Protein AF-A0A7M4AKZ4-F1 (afdb_monomer_lite)

Foldseek 3Di:
DPVVVVLVVQVVCVVVVHLAADEDDCPDHDPVCQCRYPVNVVVPDPCVVVVVVVVVVVVVVVVCVVVVPD

pLDDT: mean 82.8, std 10.22, range [56.38, 95.69]

Secondary structure (DSSP, 8-state):
-HHHHHHHHHHHHHHTT----B-S--SS--HHHHTTBHHHHHHT-TTHHHHHHHHHHHHHHHHHHHHH--

Sequence (70 aa):
ESNVAVDNLLEGLLDLGVKALRIGRPVKVRENLRSATLDAVLEHHPMQEELAFLRDEQRELRKALPSLKG

Radius of gyration: 18.72 Å; chains: 1; bounding box: 43×16×54 Å

Structure (mmCIF, N/CA/C/O backbone):
data_AF-A0A7M4AKZ4-F1
#
_entry.id   AF-A0A7M4AKZ4-F1
#
loop_
_atom_site.group_PDB
_atom_site.id
_atom_site.type_symbol
_atom_site.label_atom_id
_atom_site.label_alt_id
_atom_site.label_comp_id
_atom_site.label_asym_id
_atom_site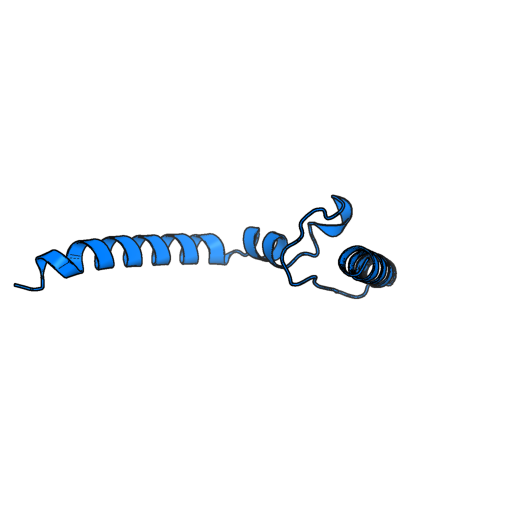.label_entity_id
_atom_site.label_seq_id
_atom_site.pdbx_PDB_ins_code
_atom_site.Cartn_x
_atom_site.Cartn_y
_atom_site.Cartn_z
_atom_site.occupancy
_atom_site.B_iso_or_equiv
_atom_site.auth_seq_id
_atom_site.auth_comp_id
_atom_site.auth_asym_id
_atom_site.auth_atom_id
_atom_site.pdbx_PDB_model_num
ATOM 1 N N . GLU A 1 1 ? 21.615 -1.643 2.409 1.00 58.06 1 GLU A N 1
ATOM 2 C CA . GLU A 1 1 ? 21.784 -2.897 1.648 1.00 58.06 1 GLU A CA 1
ATOM 3 C C . GLU A 1 1 ? 20.465 -3.604 1.298 1.00 58.06 1 GLU A C 1
ATOM 5 O O . GLU A 1 1 ? 19.946 -3.341 0.223 1.00 58.06 1 GLU A O 1
ATOM 10 N N . SER A 1 2 ? 19.860 -4.436 2.162 1.00 69.31 2 SER A N 1
ATOM 11 C CA . SER A 1 2 ? 18.811 -5.393 1.727 1.00 69.31 2 SER A CA 1
ATOM 12 C C . SER A 1 2 ? 17.527 -4.780 1.132 1.00 69.31 2 SER A C 1
ATOM 14 O O . SER A 1 2 ? 17.046 -5.277 0.119 1.00 69.31 2 SER A O 1
ATOM 16 N N . ASN A 1 3 ? 16.993 -3.678 1.675 1.00 75.69 3 ASN A N 1
ATOM 17 C CA . ASN A 1 3 ? 15.751 -3.084 1.146 1.00 75.69 3 ASN A CA 1
ATOM 18 C C . ASN A 1 3 ? 15.911 -2.490 -0.260 1.00 75.69 3 ASN A C 1
ATOM 20 O O . ASN A 1 3 ? 15.009 -2.632 -1.075 1.00 75.69 3 ASN A O 1
ATOM 24 N N . VAL A 1 4 ? 17.075 -1.899 -0.553 1.00 79.94 4 VAL A N 1
ATOM 25 C CA . VAL A 1 4 ? 17.368 -1.290 -1.862 1.00 79.94 4 VAL A CA 1
ATOM 26 C C . VAL A 1 4 ? 17.403 -2.356 -2.955 1.00 79.94 4 VAL A C 1
ATOM 28 O O . VAL A 1 4 ? 16.881 -2.145 -4.043 1.00 79.94 4 VAL A O 1
ATOM 31 N N . ALA A 1 5 ? 17.968 -3.529 -2.655 1.00 82.44 5 ALA A N 1
ATOM 32 C CA . ALA A 1 5 ? 18.006 -4.637 -3.604 1.00 82.44 5 ALA A CA 1
ATOM 33 C C . ALA A 1 5 ? 16.597 -5.129 -3.964 1.00 82.44 5 ALA A C 1
ATOM 35 O O . ALA A 1 5 ? 16.328 -5.412 -5.128 1.00 82.44 5 ALA A O 1
ATOM 36 N N . VAL A 1 6 ? 15.685 -5.195 -2.988 1.00 82.94 6 VAL A N 1
ATOM 37 C CA . VAL A 1 6 ? 14.307 -5.616 -3.264 1.00 82.94 6 VAL A CA 1
ATOM 38 C C . VAL A 1 6 ? 13.543 -4.564 -4.064 1.00 82.94 6 VAL A C 1
ATOM 40 O O . VAL A 1 6 ? 12.750 -4.929 -4.925 1.00 82.94 6 VAL A O 1
ATOM 43 N N . ASP A 1 7 ? 13.795 -3.279 -3.826 1.00 83.00 7 ASP A N 1
ATOM 44 C CA . ASP A 1 7 ? 13.146 -2.207 -4.584 1.00 83.00 7 ASP A CA 1
ATOM 45 C C . ASP A 1 7 ? 13.625 -2.190 -6.048 1.00 83.00 7 ASP A C 1
ATOM 47 O O . ASP A 1 7 ? 12.811 -2.021 -6.950 1.00 83.00 7 ASP A O 1
ATOM 51 N N . ASN A 1 8 ? 14.905 -2.487 -6.307 1.00 86.50 8 ASN A N 1
ATOM 52 C CA . ASN A 1 8 ? 15.422 -2.649 -7.673 1.00 86.50 8 ASN A CA 1
ATOM 53 C C . ASN A 1 8 ? 14.803 -3.862 -8.391 1.00 86.50 8 ASN A C 1
ATOM 55 O O . ASN A 1 8 ? 14.516 -3.805 -9.584 1.00 86.50 8 ASN A O 1
ATOM 59 N N . LEU A 1 9 ? 14.588 -4.971 -7.672 1.00 87.56 9 LEU A N 1
ATOM 60 C CA . LEU A 1 9 ? 13.886 -6.134 -8.224 1.00 87.56 9 LEU A CA 1
ATOM 61 C C . LEU A 1 9 ? 12.418 -5.809 -8.518 1.00 87.56 9 LEU A C 1
ATOM 63 O O . LEU A 1 9 ? 11.898 -6.233 -9.545 1.00 87.56 9 LEU A O 1
ATOM 67 N N . LEU A 1 10 ? 11.756 -5.055 -7.638 1.00 87.88 10 LEU A N 1
ATOM 68 C CA . LEU A 1 10 ? 10.385 -4.599 -7.849 1.00 87.88 10 LEU A CA 1
ATOM 69 C C . LEU A 1 10 ? 10.280 -3.721 -9.100 1.00 87.88 10 LEU A C 1
ATOM 71 O O . LEU A 1 10 ? 9.406 -3.968 -9.923 1.00 87.88 10 LEU A O 1
ATOM 75 N N . GLU A 1 11 ? 11.178 -2.747 -9.259 1.00 88.00 11 GLU A N 1
ATOM 76 C CA . GLU A 1 11 ? 11.237 -1.868 -10.434 1.00 88.00 11 GLU A CA 1
ATOM 77 C C . GLU A 1 11 ? 11.385 -2.683 -11.726 1.00 88.00 11 GLU A C 1
ATOM 79 O O . GLU A 1 11 ? 10.535 -2.589 -12.608 1.00 88.00 11 GLU A O 1
ATOM 84 N N . GLY A 1 12 ? 12.361 -3.596 -11.784 1.00 89.88 12 GLY A N 1
ATOM 85 C CA . GLY A 1 12 ? 12.553 -4.452 -12.957 1.00 89.88 12 GLY A CA 1
ATOM 86 C C . GLY A 1 12 ? 11.362 -5.371 -13.262 1.00 89.88 12 GLY A C 1
ATOM 87 O O . GLY A 1 12 ? 11.055 -5.616 -14.426 1.00 89.88 12 GLY A O 1
ATOM 88 N N . LEU A 1 13 ? 10.656 -5.875 -12.243 1.00 90.06 13 LEU A N 1
ATOM 89 C CA . LEU A 1 13 ? 9.445 -6.679 -12.448 1.00 90.06 13 LEU A CA 1
ATOM 90 C C . LEU A 1 13 ? 8.295 -5.845 -13.024 1.00 90.06 13 LEU A C 1
ATOM 92 O O . LEU A 1 13 ? 7.595 -6.315 -13.922 1.00 90.06 13 LEU A O 1
ATOM 96 N N . LEU A 1 14 ? 8.114 -4.618 -12.536 1.00 88.38 14 LEU A N 1
ATOM 97 C CA . LEU A 1 14 ? 7.093 -3.705 -13.048 1.00 88.38 14 LEU A CA 1
ATOM 98 C C . LEU A 1 14 ? 7.393 -3.281 -14.491 1.00 88.38 14 LEU A C 1
ATOM 100 O O . LEU A 1 14 ? 6.477 -3.279 -15.312 1.00 88.38 14 LEU A O 1
ATOM 104 N N . ASP A 1 15 ? 8.661 -3.017 -14.822 1.00 89.62 15 ASP A N 1
ATOM 105 C CA . ASP A 1 15 ? 9.103 -2.686 -16.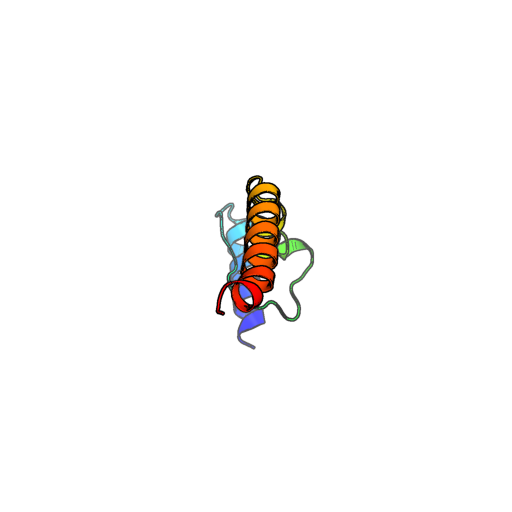186 1.00 89.62 15 ASP A CA 1
ATOM 106 C C . ASP A 1 15 ? 8.838 -3.827 -17.181 1.00 89.62 15 ASP A C 1
ATOM 108 O O . ASP A 1 15 ? 8.509 -3.596 -18.344 1.00 89.62 15 ASP A O 1
ATOM 112 N N . LEU A 1 16 ? 8.920 -5.077 -16.717 1.00 91.81 16 LEU A N 1
ATOM 113 C CA . LEU A 1 1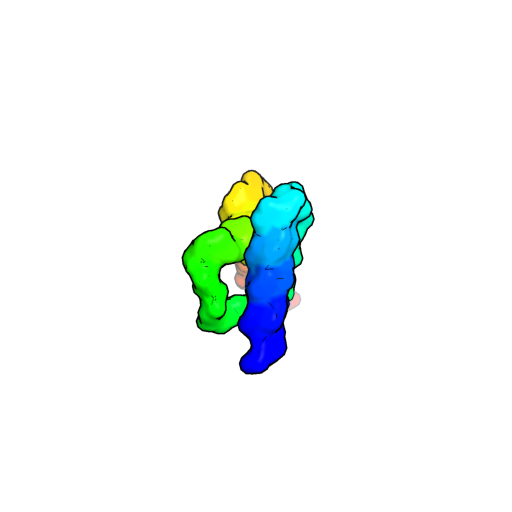6 ? 8.570 -6.269 -17.494 1.00 91.81 16 LEU A CA 1
ATOM 114 C C . LEU A 1 16 ? 7.051 -6.516 -17.584 1.00 91.81 16 LEU A C 1
ATOM 116 O O . LEU A 1 16 ? 6.625 -7.520 -18.155 1.00 91.81 16 LEU A O 1
ATOM 120 N N . GLY A 1 17 ? 6.222 -5.639 -17.010 1.00 88.50 17 GLY A N 1
ATOM 121 C CA . GLY A 1 17 ? 4.765 -5.785 -16.966 1.00 88.50 17 GLY A CA 1
ATOM 122 C C . GLY A 1 17 ? 4.277 -6.863 -15.994 1.00 88.50 17 GLY A C 1
ATOM 123 O O . GLY A 1 17 ? 3.103 -7.241 -16.026 1.00 88.50 17 GLY A O 1
ATOM 124 N N . VAL A 1 18 ? 5.148 -7.376 -15.119 1.00 91.62 18 VAL A N 1
ATOM 125 C CA . VAL A 1 18 ? 4.769 -8.345 -14.089 1.00 91.62 18 VAL A CA 1
ATOM 126 C C . VAL A 1 18 ? 4.073 -7.606 -12.951 1.00 91.62 18 VAL A C 1
ATOM 128 O O . VAL A 1 18 ? 4.599 -6.653 -12.379 1.00 91.62 18 VAL A O 1
ATOM 131 N N . LYS A 1 19 ? 2.885 -8.083 -12.566 1.00 87.75 19 LYS A N 1
ATOM 132 C CA . LYS A 1 19 ? 2.140 -7.545 -11.422 1.00 87.75 19 LYS A CA 1
ATOM 133 C C . LYS A 1 19 ? 2.801 -7.961 -10.102 1.00 87.75 19 LYS A C 1
ATOM 135 O O . LYS A 1 19 ? 2.401 -8.944 -9.481 1.00 87.75 19 LYS A O 1
ATOM 140 N N . ALA A 1 20 ? 3.819 -7.216 -9.687 1.00 88.56 20 ALA A N 1
ATOM 141 C CA . ALA A 1 20 ? 4.537 -7.417 -8.433 1.00 88.56 20 ALA A CA 1
ATOM 142 C C . ALA A 1 20 ? 3.976 -6.533 -7.301 1.00 88.56 20 ALA A C 1
ATOM 144 O O . ALA A 1 20 ? 3.510 -5.421 -7.540 1.00 88.56 20 ALA A O 1
ATOM 145 N N . LEU A 1 21 ? 4.025 -7.036 -6.060 1.00 86.94 21 LEU A N 1
ATOM 146 C CA . LEU A 1 21 ? 3.566 -6.337 -4.854 1.00 86.94 21 LEU A CA 1
ATOM 147 C C . LEU A 1 21 ? 4.636 -6.415 -3.760 1.00 86.94 21 LEU A C 1
ATOM 149 O O . LEU A 1 21 ? 5.094 -7.501 -3.399 1.00 86.94 21 LEU A O 1
ATOM 153 N N . ARG A 1 22 ? 5.017 -5.266 -3.198 1.00 84.81 22 ARG A N 1
ATOM 154 C CA . ARG A 1 22 ? 5.997 -5.166 -2.112 1.00 84.81 22 ARG A CA 1
ATOM 155 C C . ARG A 1 22 ? 5.321 -5.259 -0.746 1.00 84.81 22 ARG A C 1
ATOM 157 O O . ARG A 1 22 ? 4.449 -4.456 -0.420 1.00 84.81 22 ARG A O 1
ATOM 164 N N . ILE A 1 23 ? 5.784 -6.200 0.077 1.00 82.69 23 ILE A N 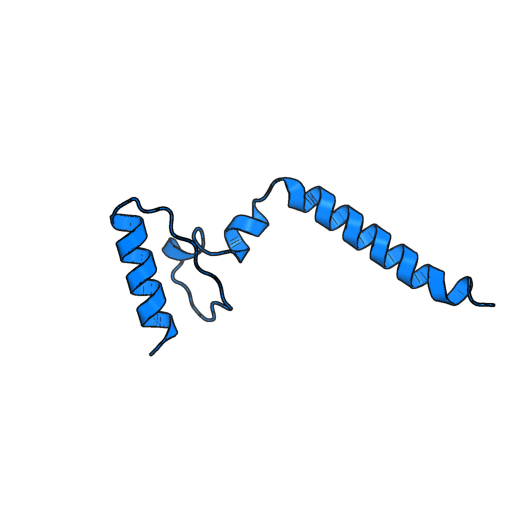1
ATOM 165 C CA . ILE A 1 23 ? 5.345 -6.397 1.467 1.00 82.69 23 ILE A CA 1
ATOM 166 C C . ILE A 1 23 ? 6.502 -6.040 2.419 1.00 82.69 23 ILE A C 1
ATOM 168 O O . ILE A 1 23 ? 7.637 -6.467 2.193 1.00 82.69 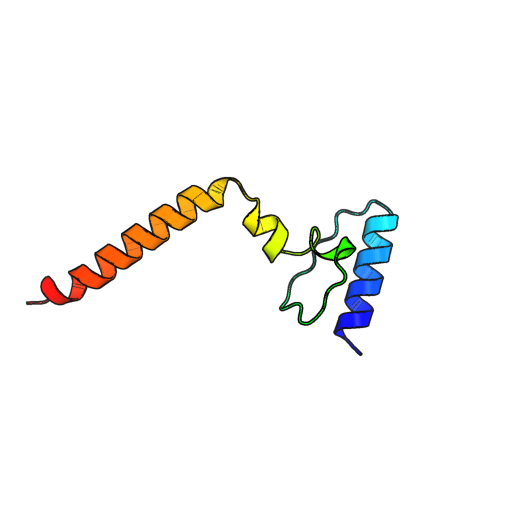23 ILE A O 1
ATOM 172 N N . GLY A 1 24 ? 6.221 -5.272 3.480 1.00 75.12 24 GLY A N 1
ATOM 173 C CA . GLY A 1 24 ? 7.182 -4.885 4.527 1.00 75.12 24 GLY A CA 1
ATOM 174 C C . GLY A 1 24 ? 7.191 -3.379 4.819 1.00 75.12 24 GLY A C 1
ATOM 175 O O . GLY A 1 24 ? 6.655 -2.608 4.035 1.00 75.12 24 GLY A O 1
ATOM 176 N N . ARG A 1 25 ? 7.802 -2.954 5.942 1.00 65.44 25 ARG A N 1
ATOM 177 C CA . ARG A 1 25 ? 7.881 -1.533 6.342 1.00 65.44 25 ARG A CA 1
ATOM 178 C C . ARG A 1 25 ? 8.841 -0.758 5.436 1.00 65.44 25 ARG A C 1
ATOM 180 O O . ARG A 1 25 ? 10.059 -0.925 5.572 1.00 65.44 25 ARG A O 1
ATOM 187 N N . PRO A 1 26 ? 8.342 0.124 4.564 1.00 62.44 26 PRO A N 1
ATOM 188 C CA . PRO A 1 26 ? 9.199 0.853 3.660 1.00 62.44 26 PRO A CA 1
ATOM 189 C C . PRO A 1 26 ? 9.707 2.120 4.358 1.00 62.44 26 PRO A C 1
ATOM 191 O O . PRO A 1 26 ? 8.955 3.061 4.582 1.00 62.44 26 PRO A O 1
ATOM 194 N N . VAL A 1 27 ? 10.985 2.155 4.745 1.00 61.03 27 VAL A N 1
ATOM 195 C CA . VAL A 1 27 ? 11.544 3.330 5.448 1.00 61.03 27 VAL A CA 1
ATOM 196 C C . VAL A 1 27 ? 11.833 4.482 4.470 1.00 61.03 27 VAL A C 1
ATOM 198 O O . VAL A 1 27 ? 11.771 5.642 4.866 1.00 61.03 27 VAL A O 1
ATOM 201 N N . LYS A 1 28 ? 12.113 4.173 3.191 1.00 60.81 28 LYS A N 1
ATOM 202 C CA . LYS A 1 28 ? 12.312 5.122 2.077 1.00 60.81 28 LYS A CA 1
ATOM 203 C C . LYS A 1 28 ? 12.072 4.415 0.734 1.00 60.81 28 LYS A C 1
ATOM 205 O O . LYS A 1 28 ? 13.029 3.931 0.139 1.00 60.81 28 LYS A O 1
ATOM 210 N N . VAL A 1 29 ? 10.826 4.322 0.267 1.00 63.03 29 VAL A N 1
ATOM 211 C CA . VAL A 1 29 ? 10.567 3.915 -1.133 1.00 63.03 29 VAL A CA 1
ATOM 212 C C . VAL A 1 29 ? 10.586 5.151 -2.007 1.00 63.03 29 VAL A C 1
ATOM 214 O O . VAL A 1 29 ? 10.176 6.228 -1.574 1.00 63.03 29 VAL A O 1
ATOM 217 N N . ARG A 1 30 ? 11.038 4.988 -3.244 1.00 67.81 30 ARG A N 1
ATOM 218 C CA . ARG A 1 30 ? 10.869 5.998 -4.284 1.00 67.81 30 ARG A CA 1
ATOM 219 C C . ARG A 1 30 ? 9.375 6.153 -4.606 1.00 67.81 30 ARG A C 1
ATOM 221 O O . ARG A 1 30 ? 8.637 5.169 -4.579 1.00 67.81 30 ARG A O 1
ATOM 228 N N . GLU A 1 31 ? 8.944 7.379 -4.903 1.00 68.75 31 GLU A N 1
ATOM 229 C CA . GLU A 1 31 ? 7.543 7.733 -5.216 1.00 68.75 31 GLU A CA 1
ATOM 230 C C . GLU A 1 31 ? 6.923 6.803 -6.274 1.00 68.75 31 GLU A C 1
ATOM 232 O O . GLU A 1 31 ? 5.799 6.333 -6.107 1.00 68.75 31 GLU A O 1
ATOM 237 N N . ASN A 1 32 ? 7.691 6.455 -7.312 1.00 71.31 32 ASN A N 1
ATOM 238 C CA . ASN A 1 32 ? 7.259 5.591 -8.416 1.00 71.31 32 ASN A CA 1
ATOM 239 C C . ASN A 1 32 ? 6.918 4.149 -7.997 1.00 71.31 32 ASN A C 1
ATOM 241 O O . ASN A 1 32 ? 6.119 3.500 -8.664 1.00 71.31 32 ASN A O 1
ATOM 245 N N . LEU A 1 33 ? 7.481 3.654 -6.893 1.00 73.69 33 LEU A N 1
ATOM 246 C CA . LEU A 1 33 ? 7.254 2.295 -6.389 1.00 73.69 33 LEU A CA 1
ATOM 247 C C . LEU A 1 33 ? 6.220 2.247 -5.255 1.00 73.69 33 LEU A C 1
ATOM 249 O O . LEU A 1 33 ? 5.810 1.162 -4.841 1.00 73.69 33 LEU A O 1
ATOM 253 N N . ARG A 1 34 ? 5.773 3.407 -4.749 1.00 76.31 34 ARG A N 1
ATOM 254 C CA . ARG A 1 34 ? 4.819 3.501 -3.633 1.00 76.31 34 ARG A CA 1
ATOM 255 C C . ARG A 1 34 ? 3.490 2.831 -3.969 1.00 76.31 34 ARG A C 1
ATOM 257 O O . ARG A 1 34 ? 2.964 2.100 -3.137 1.00 76.31 34 ARG A O 1
ATOM 264 N N . SER A 1 35 ? 2.986 3.021 -5.185 1.00 80.44 35 SER A N 1
ATOM 265 C CA . SER A 1 35 ? 1.736 2.417 -5.670 1.00 80.44 35 SER A CA 1
ATOM 266 C C . SER A 1 35 ? 1.773 0.884 -5.729 1.00 80.44 35 SER A C 1
ATOM 268 O O . SER A 1 35 ? 0.725 0.250 -5.660 1.00 80.44 35 SER A O 1
ATOM 270 N N . ALA A 1 36 ? 2.965 0.283 -5.800 1.00 80.69 36 ALA A N 1
ATOM 271 C CA . ALA A 1 36 ? 3.169 -1.166 -5.800 1.00 80.69 36 ALA A CA 1
ATOM 272 C C . ALA A 1 36 ? 3.439 -1.741 -4.395 1.00 80.69 36 ALA A C 1
ATOM 274 O O . ALA A 1 36 ? 3.883 -2.883 -4.259 1.00 80.69 36 ALA A O 1
ATOM 275 N N . THR A 1 37 ? 3.192 -0.968 -3.334 1.00 84.25 37 THR A N 1
ATOM 276 C CA . THR A 1 37 ? 3.284 -1.443 -1.946 1.00 84.25 37 THR A CA 1
ATOM 277 C C . THR A 1 37 ? 1.932 -1.919 -1.428 1.00 84.25 37 THR A C 1
ATOM 279 O O . THR A 1 37 ? 0.887 -1.393 -1.811 1.00 84.25 37 THR A O 1
ATOM 282 N N . LEU A 1 38 ? 1.948 -2.907 -0.526 1.00 84.75 38 LEU A N 1
ATOM 283 C CA . LEU A 1 38 ? 0.732 -3.417 0.110 1.00 84.75 38 LEU A CA 1
ATOM 284 C C . LEU A 1 38 ? -0.068 -2.300 0.790 1.00 84.75 38 LEU A C 1
ATOM 286 O O . LEU A 1 38 ? -1.280 -2.250 0.621 1.00 84.75 38 LEU A O 1
ATOM 290 N N . ASP A 1 39 ? 0.603 -1.395 1.505 1.00 83.06 39 ASP A N 1
ATOM 291 C CA . ASP A 1 39 ? -0.060 -0.300 2.218 1.00 83.06 39 ASP A CA 1
ATOM 292 C C . ASP A 1 39 ? -0.814 0.621 1.248 1.00 83.06 39 ASP A C 1
ATOM 294 O O . ASP A 1 39 ? -1.997 0.881 1.450 1.00 83.06 39 ASP A O 1
ATOM 298 N N . ALA A 1 40 ? -0.184 1.031 0.142 1.00 83.12 40 ALA A N 1
ATOM 299 C CA . ALA A 1 40 ? -0.831 1.889 -0.851 1.00 83.12 40 ALA A CA 1
ATOM 300 C C . ALA A 1 40 ? -1.992 1.188 -1.573 1.00 83.12 40 ALA A C 1
ATOM 302 O O . ALA A 1 40 ? -3.027 1.802 -1.827 1.00 83.12 40 ALA A O 1
ATOM 303 N N . VAL A 1 41 ? -1.851 -0.101 -1.899 1.00 85.75 41 VAL A N 1
ATOM 304 C CA . VAL A 1 41 ? -2.941 -0.876 -2.516 1.00 85.75 41 VAL A CA 1
ATOM 305 C C . VAL A 1 41 ? -4.110 -1.028 -1.545 1.00 85.75 41 VAL A C 1
ATOM 307 O O .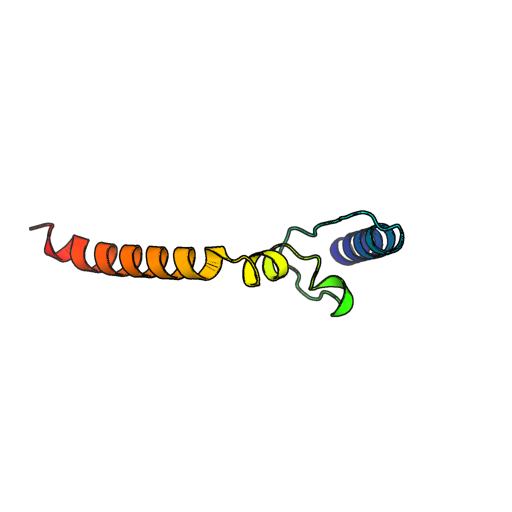 VAL A 1 41 ? -5.267 -0.926 -1.951 1.00 85.75 41 VAL A O 1
ATOM 310 N N . LEU A 1 42 ? -3.817 -1.245 -0.263 1.00 85.69 42 LEU A N 1
ATOM 311 C CA . LEU A 1 42 ? -4.837 -1.327 0.771 1.00 85.69 42 LEU A CA 1
ATOM 312 C C . LEU A 1 42 ? -5.536 0.013 0.976 1.00 85.69 42 LEU A C 1
ATOM 314 O O . LEU A 1 42 ? -6.756 -0.002 1.073 1.00 85.69 42 LEU A O 1
ATOM 318 N N . GLU A 1 43 ? -4.825 1.142 0.999 1.00 84.12 43 GLU A N 1
ATOM 319 C CA . GLU A 1 43 ? -5.413 2.486 1.150 1.00 84.12 43 GLU A CA 1
ATOM 320 C C . GLU A 1 43 ? -6.506 2.780 0.111 1.00 84.12 43 GLU A C 1
ATOM 322 O O . GLU A 1 43 ? -7.508 3.408 0.437 1.00 84.12 43 GLU A O 1
ATOM 327 N N . HIS A 1 44 ? -6.353 2.282 -1.117 1.00 84.88 44 HIS A N 1
ATOM 328 C CA . HIS A 1 44 ? -7.320 2.486 -2.201 1.00 84.88 44 HIS A CA 1
ATOM 329 C C . HIS A 1 44 ? -8.358 1.357 -2.318 1.00 84.88 44 HIS A C 1
ATOM 331 O O . HIS A 1 44 ? -9.174 1.358 -3.242 1.00 84.88 44 HIS A O 1
ATOM 337 N N . HIS A 1 45 ? -8.327 0.362 -1.428 1.00 88.81 45 HIS A N 1
ATOM 338 C CA . HIS A 1 45 ? -9.236 -0.773 -1.504 1.00 88.81 45 HIS A CA 1
ATOM 339 C C . HIS A 1 45 ? -10.668 -0.344 -1.128 1.00 88.81 45 HIS A C 1
ATOM 341 O O . HIS A 1 45 ? -10.858 0.261 -0.073 1.00 88.81 45 HIS A O 1
ATOM 347 N N . PRO A 1 46 ? -11.704 -0.702 -1.911 1.00 89.38 46 PRO A N 1
ATOM 348 C CA . PRO A 1 46 ? -13.077 -0.234 -1.679 1.00 89.38 46 PRO A CA 1
ATOM 349 C C . PRO A 1 46 ? -13.637 -0.633 -0.305 1.00 89.38 46 PRO A C 1
ATOM 351 O O . PRO A 1 46 ? -14.431 0.091 0.278 1.00 89.38 46 PRO A O 1
ATOM 354 N N . MET A 1 47 ? -13.177 -1.753 0.260 1.00 91.50 47 MET A N 1
ATOM 355 C CA . MET A 1 47 ? -13.587 -2.193 1.603 1.00 91.50 47 MET A CA 1
ATOM 356 C C . MET A 1 47 ? -12.924 -1.415 2.756 1.00 91.50 47 MET A C 1
ATOM 358 O O . MET A 1 47 ? -13.163 -1.750 3.912 1.00 91.50 47 MET A O 1
ATOM 362 N N . GLN A 1 48 ? -12.074 -0.411 2.496 1.00 89.88 48 GLN A N 1
ATOM 363 C CA . GLN A 1 48 ? -11.489 0.400 3.575 1.00 89.88 48 GLN A CA 1
ATOM 364 C C . GLN A 1 48 ? -12.548 1.159 4.373 1.00 89.88 48 GLN A C 1
ATOM 366 O O . GLN A 1 48 ? -12.403 1.296 5.585 1.00 89.88 48 GLN A O 1
ATOM 371 N N . GLU A 1 49 ? -13.617 1.615 3.719 1.00 89.19 49 GLU A N 1
ATOM 372 C CA . GLU A 1 49 ? -14.713 2.325 4.382 1.00 89.19 49 GLU A CA 1
ATOM 373 C C . GLU A 1 49 ? -15.463 1.407 5.358 1.00 89.19 49 GLU A C 1
ATOM 375 O O . GLU A 1 49 ? -15.613 1.731 6.535 1.00 89.19 49 GLU A O 1
ATOM 380 N N . GLU A 1 50 ? -15.833 0.208 4.905 1.00 92.44 50 GLU A N 1
ATOM 381 C CA . GLU A 1 50 ? -16.458 -0.817 5.747 1.00 92.44 50 GLU A CA 1
ATOM 382 C C . GLU A 1 50 ? -15.531 -1.247 6.896 1.00 92.44 50 GLU A C 1
ATOM 384 O O . GLU A 1 50 ? -15.954 -1.370 8.046 1.00 92.44 50 GLU A O 1
ATOM 389 N N . LEU A 1 51 ? -14.236 -1.413 6.616 1.00 91.69 51 LEU A N 1
ATOM 390 C CA . LEU A 1 51 ? -13.239 -1.746 7.630 1.00 91.69 51 LEU A CA 1
ATOM 391 C C . LEU A 1 51 ? -13.112 -0.642 8.691 1.00 91.69 51 LEU A C 1
ATOM 393 O O . LEU A 1 51 ? -12.945 -0.948 9.874 1.00 91.69 51 LEU A O 1
ATOM 397 N N . ALA A 1 52 ? -13.160 0.630 8.286 1.00 91.12 52 ALA A N 1
ATOM 398 C CA . ALA A 1 52 ? -13.127 1.768 9.199 1.00 91.12 52 ALA A CA 1
ATOM 399 C C . ALA A 1 52 ? -14.365 1.779 10.103 1.00 91.12 52 ALA A C 1
ATOM 401 O O . ALA A 1 52 ? -14.222 1.863 11.323 1.00 91.12 52 ALA A O 1
ATOM 402 N N . PHE A 1 53 ? -15.548 1.580 9.519 1.00 94.50 53 PHE A N 1
ATOM 403 C CA . PHE A 1 53 ? -16.804 1.473 10.257 1.00 94.50 53 PHE A CA 1
ATOM 404 C C . PHE A 1 53 ? -16.762 0.351 11.309 1.00 94.50 53 PHE A C 1
ATOM 406 O O . PHE A 1 53 ? -16.975 0.601 12.495 1.00 94.50 53 PHE A O 1
ATOM 413 N N . LEU A 1 54 ? -16.378 -0.867 10.913 1.00 94.62 54 LEU A N 1
ATOM 414 C CA . LEU A 1 54 ? -16.286 -2.019 11.821 1.00 94.62 54 LEU A CA 1
ATOM 415 C C . LEU A 1 54 ? -15.264 -1.809 12.948 1.00 94.62 54 LEU A C 1
ATOM 417 O O . LEU A 1 54 ? -15.471 -2.248 14.082 1.00 94.62 54 LEU A O 1
ATOM 421 N N . ARG A 1 55 ? -14.144 -1.134 12.662 1.00 94.62 55 ARG A N 1
ATOM 422 C CA . ARG A 1 55 ? -13.139 -0.784 13.680 1.00 94.62 55 ARG A CA 1
ATOM 423 C C . ARG A 1 55 ? -13.685 0.206 14.701 1.00 94.62 55 ARG A C 1
ATOM 425 O O . ARG A 1 55 ? -13.334 0.107 15.880 1.00 94.62 55 ARG A O 1
ATOM 432 N N . ASP A 1 56 ? -14.515 1.144 14.267 1.00 95.06 56 ASP A N 1
ATOM 433 C CA . ASP A 1 56 ? -15.148 2.113 15.153 1.00 95.06 56 ASP A CA 1
ATOM 434 C C . ASP A 1 56 ? -16.235 1.458 16.007 1.00 95.06 56 ASP A C 1
ATOM 436 O O . ASP A 1 56 ? -16.207 1.620 17.228 1.00 95.06 56 ASP A O 1
ATOM 440 N N . GLU A 1 57 ? -17.087 0.604 15.435 1.00 95.69 57 GLU A N 1
ATOM 441 C CA . GLU A 1 57 ? -18.033 -0.204 16.218 1.00 95.69 57 GLU A CA 1
ATOM 442 C C . GLU A 1 57 ? -17.315 -1.071 17.259 1.00 95.69 57 GLU A C 1
ATOM 444 O O . GLU A 1 57 ? -17.672 -1.078 18.439 1.00 95.69 57 GLU A O 1
ATOM 449 N N . GLN A 1 58 ? -16.240 -1.758 16.860 1.00 94.75 58 GLN A N 1
ATOM 450 C CA . GLN A 1 58 ? -15.433 -2.557 17.778 1.00 94.75 58 GLN A CA 1
ATOM 451 C C . GLN A 1 58 ? -14.849 -1.704 18.914 1.00 94.75 58 GLN A C 1
ATOM 453 O O . GLN A 1 58 ? -14.754 -2.169 20.056 1.00 94.75 58 GLN A O 1
ATOM 458 N N . ARG A 1 59 ? -14.435 -0.466 18.621 1.00 93.88 59 ARG A N 1
ATOM 459 C CA . ARG A 1 59 ? -13.901 0.474 19.613 1.00 93.88 59 ARG A CA 1
ATOM 460 C C . ARG A 1 59 ? -14.971 0.879 20.619 1.00 93.88 59 ARG A C 1
ATOM 462 O O . ARG A 1 59 ? -14.692 0.856 21.817 1.00 93.88 59 ARG A O 1
ATOM 469 N N . GLU A 1 60 ? -16.170 1.209 20.156 1.00 93.75 60 GLU A N 1
ATOM 470 C CA . GLU A 1 60 ? -17.281 1.587 21.031 1.00 93.75 60 GLU A CA 1
ATOM 471 C C . GLU A 1 60 ? -17.753 0.406 21.887 1.00 93.75 60 GLU A C 1
ATOM 473 O O . GLU A 1 60 ? -17.869 0.536 23.107 1.00 93.75 60 GLU A O 1
ATOM 478 N N . LEU A 1 61 ? -17.878 -0.789 21.303 1.00 91.12 61 LEU A N 1
ATOM 479 C CA . LEU A 1 61 ? -18.177 -2.013 22.051 1.00 91.12 61 LEU A CA 1
ATOM 480 C C . LEU A 1 61 ? -17.127 -2.287 23.137 1.00 91.12 61 LEU A C 1
ATOM 482 O O . LEU A 1 61 ? -17.472 -2.589 24.280 1.00 91.12 61 LEU A O 1
ATOM 486 N N . ARG A 1 62 ? -15.835 -2.133 22.820 1.00 90.19 62 ARG A N 1
ATOM 487 C CA . ARG A 1 62 ? -14.744 -2.293 23.797 1.00 90.19 62 ARG A CA 1
ATOM 488 C C . ARG A 1 62 ? -14.801 -1.278 24.936 1.00 90.19 62 ARG A C 1
ATOM 490 O O . ARG A 1 62 ? -14.417 -1.634 26.046 1.00 90.19 62 ARG A O 1
ATOM 497 N N . LYS A 1 63 ? -15.262 -0.049 24.690 1.00 90.44 63 LYS A N 1
ATOM 498 C CA . LYS A 1 63 ? -15.466 0.964 25.741 1.00 90.44 63 LYS A CA 1
ATOM 499 C C . LYS A 1 63 ? -16.674 0.657 26.626 1.00 90.44 63 LYS A C 1
ATOM 501 O O . LYS A 1 63 ? -16.637 0.982 27.808 1.00 90.44 63 LYS A O 1
ATOM 506 N N . ALA A 1 64 ? -17.716 0.038 26.074 1.00 86.62 64 ALA A N 1
ATOM 507 C CA . ALA A 1 64 ? -18.922 -0.350 26.809 1.00 86.62 64 ALA A CA 1
ATOM 508 C C . ALA A 1 64 ? -18.756 -1.663 27.603 1.00 86.62 64 ALA A C 1
ATOM 510 O O . ALA A 1 64 ? -19.431 -1.893 28.600 1.00 86.62 64 ALA A O 1
ATOM 511 N N . LEU A 1 65 ? -17.834 -2.537 27.199 1.00 84.06 65 LEU A N 1
ATOM 512 C CA . LEU A 1 65 ? -17.557 -3.813 27.872 1.00 84.06 65 LEU A CA 1
ATOM 513 C C . LEU A 1 65 ? -17.240 -3.688 29.384 1.00 84.06 65 LEU A C 1
ATOM 515 O O . LEU A 1 65 ? -17.759 -4.494 30.157 1.00 84.06 65 LEU A O 1
ATOM 519 N N . PRO A 1 66 ? -16.424 -2.716 29.841 1.00 81.81 66 PRO A N 1
ATOM 520 C CA . PRO A 1 66 ? -16.169 -2.479 31.262 1.00 81.81 66 PRO A CA 1
ATOM 521 C C . PRO A 1 66 ? -17.398 -2.066 32.079 1.00 81.81 66 PRO A C 1
ATOM 523 O O . PRO A 1 66 ? -17.462 -2.417 33.249 1.00 81.81 66 PRO A O 1
ATOM 526 N N . SER A 1 67 ? -18.371 -1.351 31.500 1.00 76.06 67 SER A N 1
ATOM 527 C CA . SER A 1 67 ? -19.586 -0.934 32.222 1.00 76.06 67 SER A CA 1
ATOM 528 C C . SER A 1 67 ? -20.650 -2.033 32.308 1.00 76.06 67 SER A C 1
ATOM 530 O O . SER A 1 67 ? -21.574 -1.925 33.108 1.00 76.06 67 SER A O 1
ATOM 532 N N . LEU A 1 68 ? -20.514 -3.093 31.506 1.00 70.75 68 LEU A N 1
ATOM 533 C CA . LEU A 1 68 ? -21.382 -4.276 31.506 1.00 70.75 68 LEU A CA 1
ATOM 534 C C . LEU A 1 68 ? -20.862 -5.412 32.397 1.00 70.75 68 LEU A C 1
ATOM 536 O O . LEU A 1 68 ? -21.619 -6.318 32.734 1.00 70.75 68 LEU A O 1
ATOM 540 N N . LYS A 1 69 ? -19.583 -5.374 32.786 1.00 63.09 69 LYS A N 1
ATOM 541 C CA . LYS A 1 69 ? -19.011 -6.264 33.805 1.00 63.09 69 LYS A CA 1
ATOM 542 C C . LYS A 1 69 ? -19.226 -5.653 35.192 1.00 63.09 69 LYS A C 1
ATOM 544 O O . LYS A 1 69 ? -18.279 -5.171 35.807 1.00 63.09 69 LYS A O 1
ATOM 549 N N . GLY A 1 70 ? -20.489 -5.622 35.618 1.00 56.38 70 GLY A N 1
ATOM 550 C CA . GLY A 1 70 ? -20.849 -5.535 37.036 1.00 56.38 70 GLY A CA 1
ATOM 551 C C . GLY A 1 70 ? -20.511 -6.830 37.760 1.00 56.38 70 GLY A C 1
ATOM 552 O O . GLY A 1 70 ? -20.608 -7.899 37.113 1.00 56.38 70 GLY A O 1
#